Protein AF-A0A3B9L3B4-F1 (afdb_monomer_lite)

Sequence (69 aa):
FATEPGKTAADDGIYSEELANLISTLDDPANVVFKRVQDAVAARTGQKQRPVYTDGTTGGDFYFLQDDE

Structure (mmCIF, N/CA/C/O backbone):
data_AF-A0A3B9L3B4-F1
#
_entry.id   AF-A0A3B9L3B4-F1
#
loop_
_atom_site.group_PDB
_atom_site.id
_atom_site.type_symbol
_atom_site.label_atom_id
_atom_site.label_alt_id
_atom_site.label_comp_id
_atom_site.label_asym_id
_atom_site.label_entity_id
_atom_site.label_seq_id
_atom_site.pdbx_PDB_ins_code
_atom_site.Cartn_x
_atom_site.Cartn_y
_atom_site.Cartn_z
_atom_site.occupancy
_atom_site.B_iso_or_equiv
_atom_site.auth_seq_id
_atom_site.auth_comp_id
_atom_site.auth_asym_id
_atom_site.auth_atom_id
_atom_site.pdbx_PDB_model_num
ATOM 1 N N . PHE A 1 1 ? 3.356 0.268 5.610 1.00 81.56 1 PHE A N 1
ATOM 2 C CA . PHE A 1 1 ? 2.707 0.022 6.915 1.00 81.56 1 PHE A CA 1
ATOM 3 C C . PHE A 1 1 ? 1.197 0.033 6.751 1.00 81.56 1 PHE A C 1
ATOM 5 O O . PHE A 1 1 ? 0.690 0.858 5.998 1.00 81.56 1 PHE A O 1
ATOM 12 N N . ALA A 1 2 ? 0.489 -0.858 7.456 1.00 78.06 2 ALA A N 1
ATOM 13 C CA . ALA A 1 2 ? -0.965 -1.017 7.332 1.00 78.06 2 ALA A CA 1
ATOM 14 C C . ALA A 1 2 ? -1.767 0.218 7.783 1.00 78.06 2 ALA A C 1
ATOM 16 O O . ALA A 1 2 ? -2.861 0.457 7.279 1.00 78.06 2 ALA A O 1
ATOM 17 N N . THR A 1 3 ? -1.225 1.018 8.701 1.00 78.31 3 THR A N 1
ATOM 18 C CA . THR A 1 3 ? -1.791 2.302 9.130 1.00 78.31 3 THR A CA 1
ATOM 19 C C . THR A 1 3 ? -0.674 3.238 9.607 1.00 78.31 3 THR A C 1
ATOM 21 O O . THR A 1 3 ? 0.495 2.840 9.638 1.00 78.31 3 THR A O 1
ATOM 24 N N . GLU A 1 4 ? -1.019 4.477 9.955 1.00 76.81 4 GLU A N 1
ATOM 25 C CA . GLU A 1 4 ? -0.081 5.464 10.496 1.00 76.81 4 GLU A CA 1
ATOM 26 C C . GLU A 1 4 ? 0.589 4.978 11.798 1.00 76.81 4 GLU A C 1
ATOM 28 O O . GLU A 1 4 ? -0.064 4.332 12.625 1.00 76.81 4 GLU A O 1
ATOM 33 N N . PRO A 1 5 ? 1.874 5.311 12.031 1.00 73.81 5 PRO A N 1
ATOM 34 C CA . PRO A 1 5 ? 2.547 5.001 13.288 1.00 73.81 5 PRO A CA 1
ATOM 35 C C . PRO A 1 5 ? 1.758 5.512 14.499 1.00 73.81 5 PRO A C 1
ATOM 37 O O . PRO A 1 5 ? 1.338 6.667 14.538 1.00 73.81 5 PRO A O 1
ATOM 40 N N . GLY A 1 6 ? 1.559 4.651 15.498 1.00 73.25 6 GLY A N 1
ATOM 41 C CA . GLY A 1 6 ? 0.788 4.981 16.701 1.00 73.25 6 GLY A CA 1
ATOM 42 C C . GLY A 1 6 ? -0.730 4.813 16.566 1.00 73.25 6 GLY A C 1
ATOM 43 O O . GLY A 1 6 ? -1.438 5.033 17.547 1.00 73.25 6 GLY A O 1
ATOM 44 N N . LYS A 1 7 ? -1.241 4.389 15.400 1.00 70.62 7 LYS A N 1
ATOM 45 C CA . LYS A 1 7 ? -2.642 3.979 15.221 1.00 70.62 7 LYS A CA 1
ATOM 46 C C . LYS A 1 7 ? -2.756 2.460 15.103 1.00 70.62 7 LYS A C 1
ATOM 48 O O . LYS A 1 7 ? -1.878 1.800 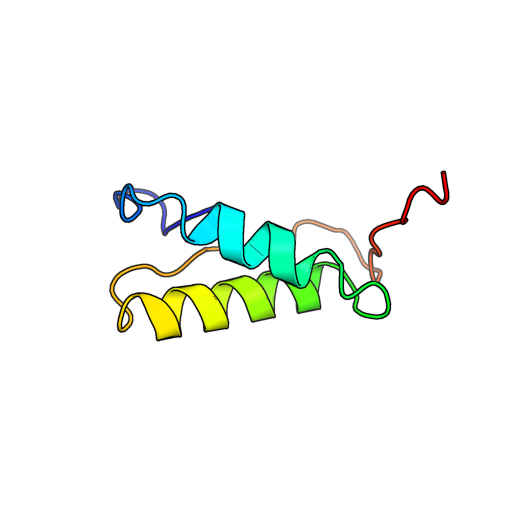14.553 1.00 70.62 7 LYS A O 1
ATOM 53 N N . THR A 1 8 ? -3.858 1.907 15.601 1.00 74.38 8 THR A N 1
ATOM 54 C CA . THR A 1 8 ? -4.204 0.493 15.410 1.00 74.38 8 THR A CA 1
ATOM 55 C C . THR A 1 8 ? -4.824 0.331 14.025 1.00 74.38 8 THR A C 1
ATOM 57 O O . THR A 1 8 ? -5.723 1.091 13.660 1.00 74.38 8 THR A O 1
ATOM 60 N N . ALA A 1 9 ? -4.317 -0.608 13.223 1.00 69.94 9 ALA A N 1
ATOM 61 C CA . ALA A 1 9 ? -4.979 -0.971 11.971 1.00 69.94 9 ALA A CA 1
ATOM 62 C C . ALA A 1 9 ? -6.351 -1.576 12.299 1.00 69.94 9 ALA A C 1
ATOM 64 O O . ALA A 1 9 ? -6.509 -2.171 13.364 1.00 69.94 9 ALA A O 1
ATOM 65 N N . ALA A 1 10 ? -7.343 -1.424 11.420 1.00 65.88 10 ALA A N 1
ATOM 66 C CA . ALA A 1 10 ? -8.566 -2.198 11.579 1.00 65.88 10 ALA A CA 1
ATOM 67 C C . ALA A 1 10 ? -8.169 -3.680 11.474 1.00 65.88 10 ALA A C 1
ATOM 69 O O . ALA A 1 10 ? -7.518 -4.075 10.506 1.00 65.88 10 ALA A O 1
ATOM 70 N N . ASP A 1 11 ? -8.475 -4.460 12.508 1.00 62.88 11 ASP A N 1
ATOM 71 C CA . ASP A 1 11 ? -7.948 -5.809 12.786 1.00 62.88 11 ASP A CA 1
ATOM 72 C C . ASP A 1 11 ? -8.480 -6.899 11.824 1.00 62.88 11 ASP A C 1
ATOM 74 O O . ASP A 1 11 ? -8.508 -8.082 12.140 1.00 62.88 11 ASP A O 1
ATOM 78 N N . ASP A 1 12 ? -8.912 -6.503 10.626 1.00 69.00 12 ASP A N 1
ATOM 79 C CA . ASP A 1 12 ? -9.665 -7.329 9.676 1.00 69.00 12 ASP A CA 1
ATOM 80 C C . ASP A 1 12 ? -8.805 -7.823 8.498 1.00 69.00 12 ASP A C 1
ATOM 82 O O . ASP A 1 12 ? -9.327 -8.341 7.517 1.00 69.00 12 ASP A O 1
ATOM 86 N N . GLY A 1 13 ? -7.484 -7.607 8.516 1.00 80.19 13 GLY A N 1
ATOM 87 C CA . GLY A 1 13 ? -6.598 -8.035 7.420 1.00 80.19 13 GLY A CA 1
ATOM 88 C C . GLY A 1 13 ? -6.771 -7.266 6.099 1.00 80.19 13 GLY A C 1
ATOM 89 O O . GLY A 1 13 ? -6.078 -7.572 5.131 1.00 80.19 13 GLY A O 1
ATOM 90 N N . ILE A 1 14 ? -7.612 -6.222 6.068 1.00 86.06 14 ILE A N 1
ATOM 91 C CA . ILE A 1 14 ? -7.972 -5.439 4.868 1.00 86.06 14 ILE A CA 1
ATOM 92 C C . ILE A 1 14 ? -6.740 -4.978 4.081 1.00 86.06 14 ILE A C 1
ATOM 94 O O . ILE A 1 14 ? -6.704 -5.093 2.863 1.00 86.06 14 ILE A O 1
ATOM 98 N N . TYR A 1 15 ? -5.700 -4.485 4.761 1.00 87.19 15 TYR A N 1
ATOM 99 C CA . TYR A 1 15 ? -4.468 -4.066 4.084 1.00 87.19 15 TYR A CA 1
ATOM 100 C C . TYR A 1 15 ? -3.808 -5.211 3.304 1.00 87.19 15 TYR A C 1
ATOM 102 O O . TYR A 1 15 ? -3.368 -5.008 2.175 1.00 87.19 15 TYR A O 1
ATOM 110 N N . SER A 1 16 ? -3.730 -6.397 3.907 1.00 88.50 16 SER A N 1
ATOM 111 C CA . SER A 1 16 ? -3.105 -7.566 3.290 1.00 88.50 16 SER A CA 1
ATOM 112 C C . SER A 1 16 ? -3.936 -8.094 2.122 1.00 88.50 16 SER A C 1
ATOM 114 O O . SER A 1 16 ? -3.358 -8.478 1.112 1.00 88.50 16 SER A O 1
ATOM 116 N N . GLU A 1 17 ? -5.269 -8.067 2.229 1.00 89.56 17 GLU A N 1
ATOM 117 C CA . GLU A 1 17 ? -6.173 -8.423 1.125 1.00 89.56 17 GLU A CA 1
ATOM 118 C C . GLU A 1 17 ? -5.997 -7.486 -0.075 1.00 89.56 17 GLU A C 1
ATOM 120 O 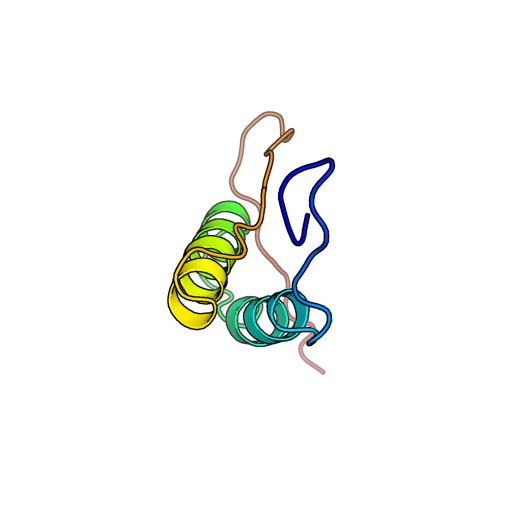O . GLU A 1 17 ? -5.769 -7.944 -1.191 1.00 89.56 17 GLU A O 1
ATOM 125 N N . GLU A 1 18 ? -6.054 -6.169 0.153 1.00 88.81 18 GLU A N 1
ATOM 126 C CA . GLU A 1 18 ? -5.891 -5.186 -0.924 1.00 88.81 18 GLU A CA 1
ATOM 127 C C . GLU A 1 18 ? -4.493 -5.265 -1.549 1.00 88.81 18 GLU A C 1
ATOM 129 O O . GLU A 1 18 ? -4.349 -5.143 -2.764 1.00 88.81 18 GLU A O 1
ATOM 134 N N . LEU A 1 19 ? -3.457 -5.524 -0.744 1.00 88.75 19 LEU A N 1
ATOM 135 C CA . LEU A 1 19 ? -2.109 -5.750 -1.256 1.00 88.75 19 LEU A CA 1
ATOM 136 C C . LEU A 1 19 ? -2.033 -7.012 -2.122 1.00 88.75 19 LEU A C 1
ATOM 138 O O . LEU A 1 19 ? -1.463 -6.946 -3.204 1.00 88.75 19 LEU A O 1
ATOM 142 N N . ALA A 1 20 ? -2.613 -8.132 -1.689 1.00 88.31 20 ALA A N 1
ATOM 143 C CA . ALA A 1 20 ? -2.622 -9.371 -2.467 1.00 88.31 20 ALA A CA 1
ATOM 144 C C . ALA A 1 20 ? -3.380 -9.219 -3.799 1.00 88.31 20 ALA A C 1
ATOM 146 O O . ALA A 1 20 ? -2.948 -9.758 -4.812 1.00 88.31 20 ALA A O 1
ATOM 147 N N . ASN A 1 21 ? -4.463 -8.438 -3.816 1.00 88.00 21 ASN A N 1
ATOM 148 C CA . ASN A 1 21 ? -5.230 -8.160 -5.034 1.00 88.00 21 ASN A CA 1
ATOM 149 C C . ASN A 1 21 ? -4.481 -7.252 -6.022 1.00 88.00 21 ASN A C 1
ATOM 151 O O . ASN A 1 21 ? -4.674 -7.355 -7.232 1.00 88.00 21 ASN A O 1
ATOM 155 N N . LEU A 1 22 ? -3.667 -6.322 -5.515 1.00 87.62 22 LEU A N 1
ATOM 156 C CA . LEU A 1 22 ? -2.989 -5.315 -6.335 1.00 87.62 22 LEU A CA 1
ATOM 157 C C . LEU A 1 22 ? -1.555 -5.698 -6.697 1.00 87.62 22 LEU A C 1
ATOM 159 O O . LEU A 1 22 ? -1.042 -5.223 -7.701 1.00 87.62 22 LEU A O 1
ATOM 163 N N . ILE A 1 23 ? -0.900 -6.581 -5.943 1.00 85.50 23 ILE A N 1
ATOM 164 C CA . ILE A 1 23 ? 0.446 -7.053 -6.294 1.00 85.50 23 ILE A CA 1
ATOM 165 C C . ILE A 1 23 ? 0.444 -7.868 -7.596 1.00 85.50 23 ILE A C 1
ATOM 167 O O . ILE A 1 23 ? 1.456 -7.922 -8.285 1.00 85.50 23 ILE A O 1
ATOM 171 N N . SER A 1 24 ? -0.705 -8.440 -7.973 1.00 78.38 24 SER A N 1
ATOM 172 C CA . SER A 1 24 ? -0.902 -9.114 -9.259 1.00 78.38 24 SER A CA 1
ATOM 173 C C . SER A 1 24 ? -1.086 -8.161 -10.449 1.00 78.38 24 SER A C 1
ATOM 175 O O . SER A 1 24 ? -1.213 -8.635 -11.575 1.00 78.38 24 SER A O 1
ATOM 177 N N . THR A 1 25 ? -1.115 -6.835 -10.253 1.00 74.06 25 THR A N 1
ATOM 178 C CA . THR A 1 25 ? -1.104 -5.866 -11.365 1.00 74.06 25 THR A CA 1
ATOM 179 C C . THR A 1 25 ? 0.345 -5.521 -11.719 1.00 74.06 25 THR A C 1
ATOM 181 O O . THR A 1 25 ? 0.894 -4.533 -11.236 1.00 74.06 25 THR A O 1
ATOM 184 N N . LEU A 1 26 ? 0.981 -6.396 -12.501 1.00 65.81 26 LEU A N 1
ATOM 185 C CA . LEU A 1 26 ? 2.445 -6.503 -12.644 1.00 65.81 26 LEU A CA 1
ATOM 186 C C . LEU A 1 26 ? 3.091 -5.434 -13.526 1.00 65.81 26 LEU A C 1
ATOM 188 O O . LEU A 1 26 ? 4.293 -5.207 -13.431 1.00 65.81 26 LEU A O 1
ATOM 192 N N . ASP A 1 27 ? 2.306 -4.776 -14.377 1.00 81.50 27 ASP A N 1
ATOM 193 C CA . ASP A 1 27 ? 2.815 -3.732 -15.272 1.00 81.50 27 ASP A CA 1
ATOM 194 C C . ASP A 1 27 ? 3.114 -2.420 -14.531 1.00 81.50 27 ASP A C 1
ATOM 196 O O . ASP A 1 27 ? 3.799 -1.540 -15.056 1.00 81.50 27 ASP A O 1
ATOM 200 N N . ASP A 1 28 ? 2.592 -2.272 -13.311 1.00 85.94 28 ASP A N 1
ATOM 201 C CA . ASP A 1 28 ? 2.762 -1.070 -12.515 1.00 85.94 28 ASP A CA 1
ATOM 202 C C . ASP A 1 28 ? 3.988 -1.176 -11.594 1.00 85.94 28 ASP A C 1
ATOM 204 O O . ASP A 1 28 ? 4.211 -2.203 -10.943 1.00 85.94 28 ASP A O 1
ATOM 208 N N . PRO A 1 29 ? 4.760 -0.089 -11.447 1.00 88.81 29 PRO A N 1
ATOM 209 C CA . PRO A 1 29 ? 5.837 -0.056 -10.477 1.00 88.81 29 PRO A CA 1
ATOM 210 C C . PRO A 1 29 ? 5.301 -0.104 -9.038 1.00 88.81 29 PRO A C 1
ATOM 212 O O . PRO A 1 29 ? 4.185 0.320 -8.725 1.00 88.81 29 PRO A O 1
ATOM 215 N N . ALA A 1 30 ? 6.119 -0.613 -8.121 1.00 87.56 30 ALA A N 1
ATOM 216 C CA . ALA A 1 30 ? 5.753 -0.909 -6.744 1.00 87.56 30 ALA A CA 1
ATOM 217 C C . ALA A 1 30 ? 5.208 0.321 -6.005 1.00 87.56 30 ALA A C 1
ATOM 219 O O . ALA A 1 30 ? 4.250 0.209 -5.244 1.00 87.56 30 ALA A O 1
ATOM 220 N N . ASN A 1 31 ? 5.755 1.511 -6.261 1.00 88.12 31 ASN A N 1
ATOM 221 C CA . ASN A 1 31 ? 5.246 2.773 -5.717 1.00 88.12 31 ASN A CA 1
ATOM 222 C C . ASN A 1 31 ? 3.783 3.047 -6.130 1.00 88.12 31 ASN A C 1
ATOM 224 O O . ASN A 1 31 ? 2.980 3.487 -5.303 1.00 88.12 31 ASN A O 1
ATOM 228 N N . VAL A 1 32 ? 3.414 2.752 -7.379 1.00 89.31 32 VAL A N 1
ATOM 229 C CA . VAL A 1 32 ? 2.049 2.870 -7.906 1.00 89.31 32 VAL A CA 1
ATOM 230 C C . VAL A 1 32 ? 1.148 1.816 -7.273 1.00 89.31 32 VAL A C 1
ATOM 232 O O . VAL A 1 32 ? 0.058 2.163 -6.814 1.00 89.31 32 VAL A O 1
ATOM 235 N N . VAL A 1 33 ? 1.614 0.568 -7.157 1.00 90.31 33 VAL A N 1
ATOM 236 C CA . VAL A 1 33 ? 0.884 -0.508 -6.465 1.00 90.31 33 VAL A CA 1
ATOM 237 C C . VAL A 1 33 ? 0.579 -0.109 -5.018 1.00 90.31 33 VAL A C 1
ATOM 239 O O . VAL A 1 33 ? -0.581 -0.110 -4.606 1.00 90.31 33 VAL A O 1
ATOM 242 N N . PHE A 1 34 ? 1.581 0.333 -4.251 1.00 89.56 34 PHE A N 1
ATOM 243 C CA . PHE A 1 34 ? 1.384 0.753 -2.860 1.00 89.56 34 PHE A CA 1
ATOM 244 C C . PHE A 1 34 ? 0.456 1.962 -2.729 1.00 89.56 34 PHE A C 1
ATOM 246 O O . PHE A 1 34 ? -0.336 2.017 -1.788 1.00 89.56 34 PHE A O 1
ATOM 253 N N . LYS A 1 35 ? 0.502 2.912 -3.670 1.00 89.94 35 LYS A N 1
ATOM 254 C CA . LYS A 1 35 ? -0.433 4.043 -3.693 1.00 89.94 35 LYS A CA 1
ATOM 255 C C . LYS A 1 35 ? -1.874 3.582 -3.926 1.00 89.94 35 LYS A C 1
ATOM 257 O O . LYS A 1 35 ? -2.776 4.029 -3.224 1.00 89.94 35 LYS A O 1
ATOM 262 N N . ARG A 1 36 ? -2.094 2.630 -4.835 1.00 91.19 36 ARG A N 1
ATOM 263 C CA . ARG A 1 36 ? -3.425 2.041 -5.057 1.00 91.19 36 ARG A CA 1
ATOM 264 C C . ARG A 1 36 ? -3.933 1.292 -3.827 1.00 91.19 36 ARG A C 1
ATOM 266 O O . ARG A 1 36 ? -5.099 1.444 -3.478 1.00 91.19 36 ARG A O 1
ATOM 273 N N . VAL A 1 37 ? -3.062 0.560 -3.127 1.00 91.00 37 VAL A N 1
ATOM 274 C CA . VAL A 1 37 ? -3.415 -0.106 -1.858 1.00 91.00 37 VAL A CA 1
ATOM 275 C C . VAL A 1 37 ? -3.847 0.923 -0.812 1.00 91.00 37 VAL A C 1
ATOM 277 O O . VAL A 1 37 ? -4.835 0.712 -0.113 1.00 91.00 37 VAL A O 1
ATOM 280 N N . GLN A 1 38 ? -3.153 2.062 -0.708 1.00 90.81 38 GLN A N 1
ATOM 281 C CA . GLN A 1 38 ? -3.560 3.141 0.199 1.00 90.81 38 GLN A CA 1
ATOM 282 C C . GLN A 1 38 ? -4.966 3.651 -0.113 1.00 90.81 38 GLN A C 1
ATOM 284 O O . GLN A 1 38 ? -5.789 3.752 0.800 1.00 90.81 38 GLN A O 1
ATOM 289 N N . ASP A 1 39 ? -5.234 3.947 -1.384 1.00 90.38 39 ASP A N 1
ATOM 290 C CA . ASP A 1 39 ? -6.522 4.473 -1.833 1.00 90.38 39 ASP A CA 1
ATOM 291 C C . ASP A 1 39 ? -7.651 3.451 -1.614 1.00 90.38 39 ASP A C 1
ATOM 293 O O . ASP A 1 39 ? -8.715 3.811 -1.106 1.00 90.38 39 ASP A O 1
ATOM 297 N N . ALA A 1 40 ? -7.404 2.168 -1.902 1.00 89.94 40 ALA A N 1
ATOM 298 C CA . ALA A 1 40 ? -8.366 1.082 -1.714 1.00 89.94 40 ALA A CA 1
ATOM 299 C C . ALA A 1 40 ? -8.718 0.863 -0.234 1.00 89.94 40 ALA A C 1
ATOM 301 O O . ALA A 1 40 ? -9.896 0.842 0.133 1.00 89.94 40 ALA A O 1
ATOM 302 N N . VAL A 1 41 ? -7.714 0.788 0.646 1.00 88.56 41 VAL A N 1
ATOM 303 C CA . VAL A 1 41 ? -7.934 0.637 2.094 1.00 88.56 41 VAL A CA 1
ATOM 304 C C . VAL A 1 41 ? -8.647 1.863 2.668 1.00 88.56 41 VAL A C 1
ATOM 306 O O . VAL A 1 41 ? -9.570 1.724 3.475 1.00 88.56 41 VAL A O 1
ATOM 309 N N . ALA A 1 42 ? -8.272 3.071 2.241 1.00 87.88 42 ALA A N 1
ATOM 310 C CA . ALA A 1 42 ? -8.926 4.294 2.692 1.00 87.88 42 ALA A CA 1
ATOM 311 C C . ALA A 1 42 ? -10.388 4.364 2.220 1.00 87.88 42 ALA A C 1
ATOM 313 O O . ALA A 1 42 ? -11.264 4.742 2.999 1.00 87.88 42 ALA A O 1
ATOM 314 N N . ALA A 1 43 ? -10.685 3.956 0.984 1.00 89.12 43 ALA A N 1
ATOM 315 C CA . ALA A 1 43 ? -12.052 3.884 0.475 1.00 89.12 43 ALA A CA 1
ATOM 316 C C . ALA A 1 43 ? -12.888 2.843 1.240 1.00 89.12 43 ALA A C 1
ATOM 318 O O . ALA A 1 43 ? -13.970 3.162 1.735 1.00 89.12 43 ALA A O 1
ATOM 319 N N . ARG A 1 44 ? -12.360 1.625 1.410 1.00 86.44 44 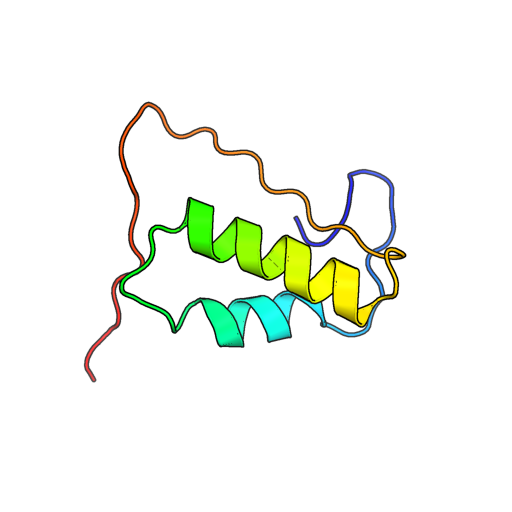ARG A N 1
ATOM 320 C CA . ARG A 1 44 ? -13.054 0.496 2.052 1.00 86.44 44 ARG A CA 1
ATOM 321 C C . ARG A 1 44 ? -13.314 0.716 3.541 1.00 86.44 44 ARG A C 1
ATOM 323 O O . ARG A 1 44 ? -14.350 0.304 4.054 1.00 86.44 44 ARG A O 1
ATOM 330 N N . THR A 1 45 ? -12.414 1.408 4.236 1.00 85.62 45 THR A N 1
ATOM 331 C CA . THR A 1 45 ? -12.565 1.717 5.669 1.00 85.62 45 THR A CA 1
ATOM 332 C C . THR A 1 45 ? -13.274 3.046 5.944 1.00 85.62 45 THR A C 1
ATOM 334 O O . THR A 1 45 ? -13.422 3.431 7.106 1.00 85.62 45 THR A O 1
ATOM 337 N N . GLY A 1 46 ? -13.712 3.774 4.909 1.00 85.19 46 GLY A N 1
ATOM 338 C CA . GLY A 1 46 ? -14.317 5.097 5.071 1.00 85.19 46 GLY A CA 1
ATOM 339 C C . GLY A 1 46 ? -13.354 6.108 5.703 1.00 85.19 46 GLY A C 1
ATOM 340 O O . GLY A 1 46 ? -13.742 6.848 6.602 1.00 85.19 46 GLY A O 1
ATOM 341 N N . GLN A 1 47 ? -12.091 6.100 5.269 1.00 82.94 47 GLN A N 1
ATOM 342 C CA . GLN A 1 47 ? -10.982 6.944 5.740 1.00 82.94 47 GLN A CA 1
ATOM 343 C C . GLN A 1 47 ? -10.539 6.689 7.194 1.00 82.94 47 GLN A C 1
ATOM 345 O O . GLN A 1 47 ? -9.737 7.449 7.737 1.00 82.94 47 GLN A O 1
ATOM 350 N N . LYS A 1 48 ? -11.023 5.619 7.842 1.00 82.12 48 LYS A N 1
ATOM 351 C CA . LYS A 1 48 ? -10.622 5.258 9.215 1.00 82.12 48 LYS A C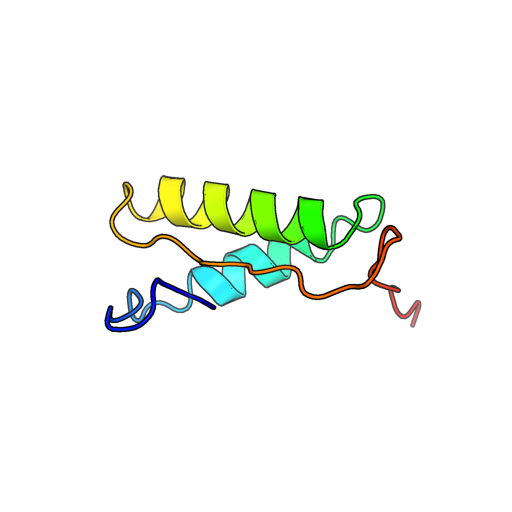A 1
ATOM 352 C C . LYS A 1 48 ? -9.216 4.672 9.286 1.00 82.12 48 LYS A C 1
ATOM 354 O O . LYS A 1 48 ? -8.521 4.881 10.278 1.00 82.12 48 LYS A O 1
ATOM 359 N N . GLN A 1 49 ? -8.803 3.955 8.245 1.00 81.38 49 GLN A N 1
ATOM 360 C CA . GLN A 1 49 ? -7.460 3.416 8.107 1.00 81.38 49 GLN A CA 1
ATOM 361 C C . GLN A 1 49 ? -6.797 4.028 6.885 1.00 81.38 49 GLN A C 1
ATOM 363 O O . GLN A 1 49 ? -7.363 4.045 5.793 1.00 81.38 49 GLN A O 1
ATOM 368 N N . ARG A 1 50 ? -5.568 4.500 7.076 1.00 85.38 50 ARG A N 1
ATOM 369 C CA . ARG A 1 50 ? -4.768 5.064 6.000 1.00 85.38 50 ARG A CA 1
ATOM 370 C C . ARG A 1 50 ? -3.391 4.417 6.020 1.00 85.38 50 ARG A C 1
ATOM 372 O O . ARG A 1 50 ? -2.591 4.740 6.900 1.00 85.38 50 ARG A O 1
ATOM 379 N N . PRO A 1 51 ? -3.122 3.467 5.111 1.00 85.38 51 PRO A N 1
ATOM 380 C CA . PRO A 1 51 ? -1.804 2.871 5.020 1.00 85.38 51 PRO A CA 1
ATOM 381 C C . PRO A 1 51 ? -0.759 3.935 4.693 1.00 85.38 51 PRO A C 1
ATOM 383 O O . PRO A 1 51 ? -1.037 4.917 4.006 1.00 85.38 51 PRO A O 1
ATOM 386 N N . VAL A 1 52 ? 0.456 3.726 5.190 1.00 85.31 52 VAL A N 1
ATOM 387 C CA . VAL 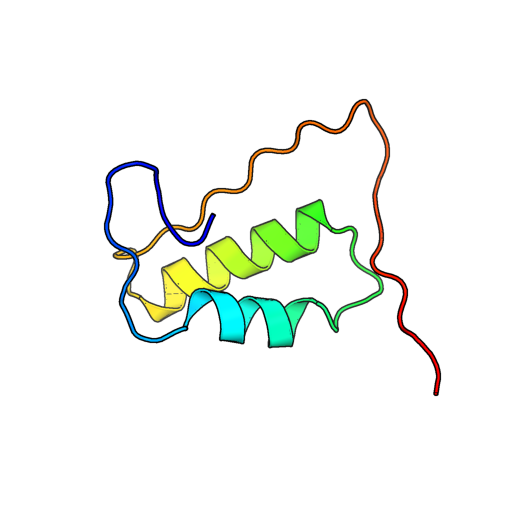A 1 52 ? 1.584 4.632 4.963 1.00 85.31 52 VAL A CA 1
ATOM 388 C C . VAL A 1 52 ? 2.674 3.876 4.228 1.00 85.31 52 VAL A C 1
ATOM 390 O O . VAL A 1 52 ? 3.133 2.825 4.682 1.00 85.31 52 VAL A O 1
ATOM 393 N N . TYR A 1 53 ? 3.088 4.418 3.091 1.00 83.75 53 TYR A N 1
ATOM 394 C CA . TYR A 1 53 ? 4.225 3.960 2.306 1.00 83.75 53 TYR A CA 1
ATOM 395 C C . TYR A 1 53 ? 5.226 5.106 2.235 1.00 83.75 53 TYR A C 1
ATOM 397 O O . TYR A 1 53 ? 4.874 6.211 1.822 1.00 83.75 53 TYR A O 1
ATOM 405 N N . THR A 1 54 ? 6.449 4.828 2.668 1.00 82.81 54 THR A N 1
ATOM 406 C CA . THR A 1 54 ? 7.579 5.743 2.555 1.00 82.81 54 THR A CA 1
ATOM 407 C C . THR A 1 54 ? 8.579 5.079 1.634 1.00 82.81 54 THR A C 1
ATOM 409 O O . THR A 1 54 ? 9.106 4.017 1.967 1.00 82.81 54 THR A O 1
ATOM 412 N N . ASP A 1 55 ? 8.812 5.694 0.482 1.00 79.12 55 ASP A N 1
ATOM 413 C CA . ASP A 1 55 ? 9.826 5.241 -0.455 1.00 79.12 55 ASP A CA 1
ATOM 414 C C . ASP A 1 55 ? 11.198 5.766 -0.014 1.00 79.12 55 ASP A C 1
ATOM 416 O O . ASP A 1 55 ? 11.407 6.975 0.096 1.00 79.12 55 ASP A O 1
ATOM 420 N N . GLY A 1 56 ? 12.109 4.848 0.305 1.00 81.31 56 GLY A N 1
ATOM 421 C CA . GLY A 1 56 ? 13.504 5.148 0.636 1.00 81.31 56 GLY A CA 1
ATOM 422 C C . GLY A 1 56 ? 14.473 4.809 -0.495 1.00 81.31 56 GLY A C 1
ATOM 423 O O . GLY A 1 56 ? 15.687 4.849 -0.289 1.00 81.31 56 GLY A O 1
ATOM 424 N N . THR A 1 57 ? 13.966 4.412 -1.661 1.00 80.44 57 THR A N 1
ATOM 425 C CA . THR A 1 57 ? 14.804 3.987 -2.777 1.00 80.44 57 THR A CA 1
ATOM 426 C C . THR A 1 57 ? 15.511 5.186 -3.405 1.00 80.44 57 THR A C 1
ATOM 428 O O . THR A 1 57 ? 14.966 6.281 -3.547 1.00 80.44 57 THR A O 1
ATOM 431 N N . THR A 1 58 ? 16.788 5.010 -3.741 1.00 74.19 58 THR A N 1
ATOM 432 C CA . THR A 1 58 ? 17.611 6.080 -4.318 1.00 74.19 58 THR A CA 1
ATOM 433 C C . THR A 1 58 ? 17.508 6.038 -5.844 1.00 74.19 58 THR A C 1
ATOM 435 O O . THR A 1 58 ? 18.467 5.699 -6.527 1.00 74.19 58 THR A O 1
ATOM 438 N N . GLY A 1 59 ? 16.321 6.375 -6.361 1.00 69.06 59 GLY A N 1
ATOM 439 C CA . GLY A 1 59 ? 16.027 6.502 -7.792 1.00 69.06 59 GLY A CA 1
ATOM 440 C C . GLY A 1 59 ? 15.726 5.183 -8.521 1.00 69.06 59 GLY A C 1
ATOM 441 O O . GLY A 1 59 ? 16.385 4.171 -8.298 1.00 69.06 59 GLY A O 1
ATOM 442 N N . GLY A 1 60 ? 14.749 5.237 -9.437 1.00 79.88 60 GLY A N 1
ATOM 443 C CA . GLY A 1 60 ? 14.313 4.123 -10.289 1.00 79.88 60 GLY A CA 1
ATOM 444 C C . GLY A 1 60 ? 12.921 3.589 -9.939 1.00 79.88 60 GLY A C 1
ATOM 445 O O . GLY A 1 60 ? 12.466 3.713 -8.806 1.00 79.88 60 GLY A O 1
ATOM 446 N N . ASP 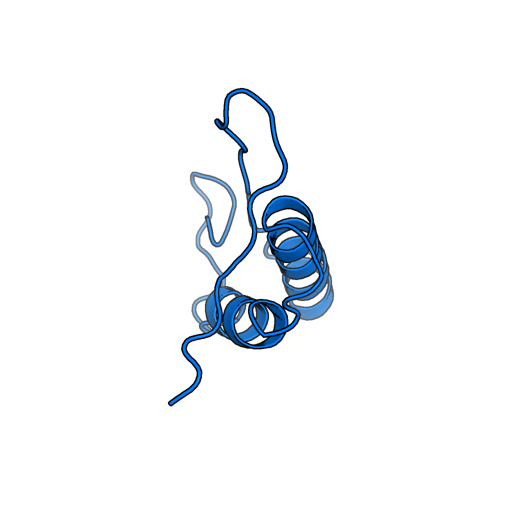A 1 61 ? 12.256 2.993 -10.927 1.00 85.50 61 ASP A N 1
ATOM 447 C CA . ASP A 1 61 ? 11.001 2.268 -10.735 1.00 85.50 61 ASP A CA 1
ATOM 448 C C . ASP A 1 61 ? 11.303 0.798 -10.412 1.00 85.50 61 ASP A C 1
ATOM 450 O O . ASP A 1 61 ? 12.060 0.136 -11.125 1.00 85.50 61 ASP A O 1
ATOM 454 N N . PHE A 1 62 ? 10.719 0.289 -9.328 1.00 87.38 62 PHE A N 1
ATOM 455 C CA . PHE A 1 62 ? 10.845 -1.110 -8.912 1.00 87.38 62 PHE A CA 1
ATOM 456 C C . PHE A 1 62 ? 9.607 -1.878 -9.338 1.00 87.38 62 PHE A C 1
ATOM 458 O O . PHE A 1 62 ? 8.505 -1.377 -9.163 1.00 87.38 62 PHE A O 1
ATOM 465 N N . TYR A 1 63 ? 9.774 -3.099 -9.831 1.00 86.75 63 TYR A N 1
ATOM 466 C CA . TYR A 1 63 ? 8.672 -3.931 -10.312 1.00 86.75 63 TYR A CA 1
ATOM 467 C C . TYR A 1 63 ? 8.636 -5.242 -9.533 1.00 86.75 63 TYR A C 1
ATOM 469 O O . TYR A 1 63 ? 9.680 -5.757 -9.120 1.00 86.75 63 TYR A O 1
ATOM 477 N N . PHE A 1 64 ? 7.436 -5.773 -9.321 1.00 84.06 64 PHE A N 1
ATOM 478 C CA . PHE A 1 64 ? 7.271 -7.118 -8.784 1.00 84.06 64 PHE A CA 1
ATOM 479 C C . PHE A 1 64 ? 7.467 -8.124 -9.918 1.00 84.06 64 PHE A C 1
ATOM 481 O O . PHE A 1 64 ? 6.848 -8.003 -10.971 1.00 84.06 64 PHE A O 1
ATOM 488 N N . LEU A 1 65 ? 8.343 -9.107 -9.708 1.00 82.25 65 LEU A N 1
ATOM 489 C CA . LEU A 1 65 ? 8.472 -10.242 -10.617 1.00 82.25 65 LEU A CA 1
ATOM 490 C C . LEU A 1 65 ? 7.391 -11.260 -10.258 1.00 82.25 65 LEU A C 1
ATOM 492 O O . LEU A 1 65 ? 7.243 -11.602 -9.083 1.00 82.25 65 LEU A O 1
ATOM 496 N N . GLN A 1 66 ? 6.650 -11.729 -11.257 1.00 70.81 66 GLN A N 1
ATOM 497 C CA . GLN A 1 66 ? 5.816 -12.911 -11.093 1.00 70.81 66 GLN A CA 1
ATOM 498 C C . GLN A 1 66 ? 6.697 -14.146 -11.275 1.00 70.81 66 GLN A C 1
ATOM 500 O O . GLN A 1 66 ? 7.537 -14.173 -12.173 1.00 70.81 66 GLN A O 1
ATOM 505 N N . ASP A 1 67 ? 6.532 -15.132 -10.399 1.00 71.31 67 ASP A N 1
ATOM 506 C CA . ASP A 1 67 ? 7.091 -16.459 -10.631 1.00 71.31 67 ASP A CA 1
ATOM 507 C C . ASP A 1 67 ? 6.110 -17.186 -11.559 1.00 71.31 67 ASP A C 1
ATOM 509 O O . ASP A 1 67 ? 4.959 -17.427 -11.182 1.00 71.31 67 ASP A O 1
ATOM 513 N N . ASP A 1 68 ? 6.525 -17.429 -12.801 1.00 62.56 68 ASP A N 1
ATOM 514 C CA . ASP A 1 68 ? 5.790 -18.259 -13.755 1.00 62.56 68 ASP A CA 1
ATOM 515 C C . ASP A 1 68 ? 6.063 -19.736 -13.403 1.00 62.56 68 ASP A C 1
ATOM 517 O O . ASP A 1 68 ? 7.005 -20.334 -13.927 1.00 62.56 68 ASP A O 1
ATOM 521 N N . GLU A 1 69 ? 5.292 -20.313 -12.472 1.00 57.09 69 GLU A N 1
ATOM 522 C CA . GLU A 1 69 ? 5.255 -21.778 -12.258 1.00 57.09 69 GLU A CA 1
ATOM 523 C C . GLU A 1 69 ? 4.503 -22.512 -13.381 1.00 57.09 69 GLU A C 1
ATOM 525 O O . GLU A 1 69 ? 3.362 -22.109 -13.716 1.00 57.09 69 GLU A O 1
#

Foldseek 3Di:
DFADPPDDHPPPCLLVVLLVVQLVVFVAFPVVSVVSSQVSSCVVVVNPGGDDDDDPDPDDTHTDDDDPD

Secondary structure (DSSP, 8-state):
--S-TTSPPPSS-HHHHHHHHHHT-TTS-HHHHHHHHHHHHHHHTTTS---------SSS---PPP---

Organism: NCBI:txid1280948

InterPro domains:
  IPR029030 Caspase-like domain superfamily [SSF52129] (1-65)

Radius of gyration: 12.8 Å; chains: 1; bounding box: 32×29×32 Å

pLDDT: mean 81.73, std 8.1, range [57.09, 91.19]